Protein AF-A0A931RFQ7-F1 (afdb_monomer)

pLDDT: mean 89.2, std 6.02, range [55.66, 94.81]

Foldseek 3Di:
DPVVVLCVLLVQLQVLLLCCQVVVQVSLVSNVVSLVCVQVVCVVVPDDPLRCVVSSLVSVLSNLVSLLVNLCVDPCNVVSVVLSVLLVVLSVCCVVPVDPVSCVVSPNPSSVVSND

Sequence (116 aa):
MNTILEIIVISLKFLIPPLMLIFPFYSLWGNYFLDVVDGDILLSLGMSAVTYQVIDKFADFISYIFMLILGLRWQIKKIIVILFIYRIIGQVLFFITGNELVFFYFQNFLEPLIFY

Solvent-accessible surface area (backbone atoms only — not comparable to full-atom values): 6410 Å² total; per-residue (Å²): 119,58,65,66,58,51,53,50,56,55,47,46,54,63,57,34,33,68,38,31,76,80,42,43,70,65,21,50,54,50,43,54,53,45,71,69,48,46,60,65,52,42,47,73,46,66,47,50,70,68,59,48,51,55,52,49,55,53,34,51,52,53,36,50,53,39,51,47,63,47,40,59,76,42,95,60,26,68,59,50,52,51,45,49,51,49,32,48,52,25,53,53,51,25,76,76,65,75,43,70,70,43,46,76,79,29,55,76,64,52,62,66,61,70,75,106

Secondary structure (DSSP, 8-state):
--HHHHHHHHHHHHHHHHHTTTSHHHHHHHHHHHHHHHHHHHHHTT--HHHHHHHHHHHHHHHHHHHHHHHTTSTTHHHHHHHHHHHHHHHHHHHHH--TTHHHHS---HHHHH--

Nearest PDB structures (foldseek):
  7rmx-assembly1_A-2  TM=4.599E-01  e=6.095E+00  synthetic construct

Structure (mmCIF, N/CA/C/O backbone):
data_AF-A0A931RFQ7-F1
#
_entry.id   AF-A0A931RFQ7-F1
#
loop_
_atom_site.group_PDB
_atom_site.id
_atom_site.type_symbol
_atom_site.label_atom_id
_atom_site.label_alt_id
_atom_site.label_comp_id
_ato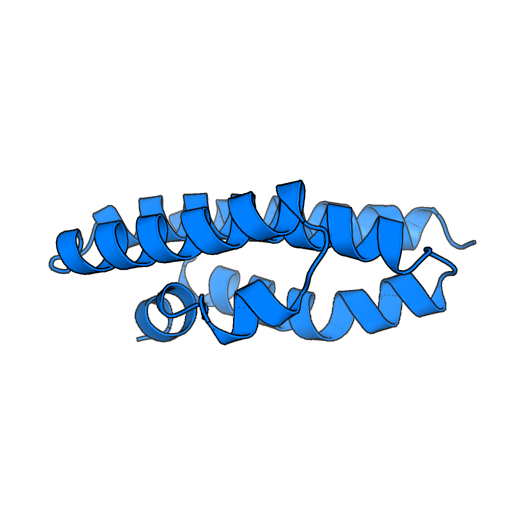m_site.label_asym_id
_atom_site.label_entity_id
_atom_site.label_seq_id
_atom_site.pdbx_PDB_ins_code
_atom_site.Cartn_x
_atom_site.Cartn_y
_atom_site.Cartn_z
_atom_site.occupancy
_atom_site.B_iso_or_equiv
_atom_site.auth_seq_id
_atom_site.auth_comp_id
_atom_site.auth_asym_id
_atom_site.auth_atom_id
_atom_site.pdbx_PDB_model_num
ATOM 1 N N . MET A 1 1 ? 9.061 -1.242 -25.062 1.00 55.66 1 MET A N 1
ATOM 2 C CA . MET A 1 1 ? 8.480 -0.308 -24.078 1.00 55.66 1 MET A CA 1
ATOM 3 C C . MET A 1 1 ? 7.109 0.102 -24.559 1.00 55.66 1 MET A C 1
ATOM 5 O O . MET A 1 1 ? 7.013 0.789 -25.570 1.00 55.66 1 MET A O 1
ATOM 9 N N . ASN A 1 2 ? 6.061 -0.369 -23.890 1.00 74.06 2 ASN A N 1
ATOM 10 C CA . ASN A 1 2 ? 4.697 0.059 -24.182 1.00 74.06 2 ASN A CA 1
ATOM 11 C C . ASN A 1 2 ? 4.285 1.076 -23.112 1.00 74.06 2 ASN A C 1
ATOM 13 O O . ASN A 1 2 ? 3.514 0.775 -22.205 1.00 74.06 2 ASN A O 1
ATOM 17 N N . THR A 1 3 ? 4.867 2.276 -23.202 1.00 84.69 3 THR A N 1
ATOM 18 C CA . THR A 1 3 ? 4.810 3.332 -22.174 1.00 84.69 3 THR A CA 1
ATOM 19 C C . THR A 1 3 ? 3.377 3.706 -21.784 1.00 84.69 3 THR A C 1
ATOM 21 O O . THR A 1 3 ? 3.114 4.075 -20.646 1.00 84.69 3 THR A O 1
ATOM 24 N N . ILE A 1 4 ? 2.425 3.567 -22.710 1.00 89.44 4 ILE A N 1
ATOM 25 C CA . ILE A 1 4 ? 1.006 3.839 -22.456 1.00 89.44 4 ILE A CA 1
ATOM 26 C C . ILE A 1 4 ? 0.432 2.856 -21.428 1.00 89.44 4 ILE A C 1
ATOM 28 O O . ILE A 1 4 ? -0.275 3.274 -20.516 1.00 89.44 4 ILE A O 1
ATOM 32 N N . LEU A 1 5 ? 0.743 1.562 -21.550 1.00 90.25 5 LEU A N 1
ATOM 33 C CA . LEU A 1 5 ? 0.202 0.542 -20.653 1.00 90.25 5 LEU A CA 1
ATOM 34 C C . LEU A 1 5 ? 0.792 0.669 -19.244 1.00 90.25 5 LEU A C 1
ATOM 36 O O . LEU A 1 5 ? 0.050 0.571 -18.272 1.00 90.25 5 LEU A O 1
ATOM 40 N N . GLU A 1 6 ? 2.088 0.972 -19.135 1.00 91.19 6 GLU A N 1
ATOM 41 C CA . GLU A 1 6 ? 2.742 1.258 -17.850 1.00 91.19 6 GLU A CA 1
ATOM 42 C C . GLU A 1 6 ? 2.058 2.426 -17.129 1.00 91.19 6 GLU A C 1
ATOM 44 O O . GLU A 1 6 ? 1.684 2.305 -15.964 1.00 91.19 6 GLU A O 1
ATOM 49 N N . ILE A 1 7 ? 1.821 3.535 -17.841 1.00 92.06 7 ILE A N 1
ATOM 50 C CA . ILE A 1 7 ? 1.136 4.710 -17.286 1.00 92.06 7 ILE A CA 1
ATOM 51 C C . ILE A 1 7 ? -0.278 4.354 -16.826 1.00 92.06 7 ILE A C 1
ATOM 53 O O . ILE A 1 7 ? -0.694 4.808 -15.761 1.00 92.06 7 ILE A O 1
ATOM 57 N N . ILE A 1 8 ? -1.016 3.550 -17.598 1.00 94.19 8 ILE A N 1
ATOM 58 C CA . ILE A 1 8 ? -2.368 3.115 -17.225 1.00 94.19 8 ILE A CA 1
ATOM 59 C C . ILE A 1 8 ? -2.330 2.301 -15.931 1.00 94.19 8 ILE A C 1
ATOM 61 O O . ILE A 1 8 ? -3.057 2.635 -14.998 1.00 94.19 8 ILE A O 1
ATOM 65 N N . VAL A 1 9 ? -1.477 1.277 -15.847 1.00 93.62 9 VAL A N 1
ATOM 66 C CA . VAL A 1 9 ? -1.380 0.407 -14.662 1.00 93.62 9 VAL A CA 1
ATOM 67 C C . VAL A 1 9 ? -0.978 1.213 -13.429 1.00 93.62 9 VAL A C 1
ATOM 69 O O . VAL A 1 9 ? -1.658 1.139 -12.407 1.00 93.62 9 VAL A O 1
ATOM 72 N N . ILE A 1 10 ? 0.047 2.064 -13.544 1.00 93.69 10 ILE A N 1
ATOM 73 C CA . ILE A 1 10 ? 0.471 2.950 -12.452 1.00 93.69 10 ILE A CA 1
ATOM 74 C C . ILE A 1 10 ? -0.677 3.880 -12.044 1.00 93.69 10 ILE A C 1
ATOM 76 O O . ILE A 1 10 ? -0.953 4.034 -10.859 1.00 93.69 10 ILE A O 1
ATOM 80 N N . SER A 1 11 ? -1.383 4.479 -13.006 1.00 94.50 11 SER A N 1
ATOM 81 C CA . SER A 1 11 ? -2.506 5.378 -12.708 1.00 94.50 11 SER A CA 1
ATOM 82 C C . SER A 1 11 ? -3.616 4.654 -11.950 1.00 94.50 11 SER A C 1
ATOM 84 O O . SER A 1 11 ? -4.160 5.205 -10.994 1.00 94.50 11 SER A O 1
ATOM 86 N N . LEU A 1 12 ? -3.928 3.410 -12.323 1.00 94.69 12 LEU A N 1
ATOM 87 C CA . LEU A 1 12 ? -4.917 2.598 -11.617 1.00 94.69 12 LEU A CA 1
ATOM 88 C C . LEU A 1 12 ? -4.525 2.372 -10.151 1.00 94.69 12 LEU A C 1
ATOM 90 O O . LEU A 1 12 ? -5.399 2.489 -9.290 1.00 94.69 12 LEU A O 1
ATOM 94 N N . LYS A 1 13 ? -3.232 2.179 -9.847 1.00 94.44 13 LYS A N 1
ATOM 95 C CA . LYS A 1 13 ? -2.755 2.042 -8.458 1.00 94.44 13 LYS A CA 1
ATOM 96 C C . LYS A 1 13 ? -3.064 3.265 -7.589 1.00 94.44 13 LYS A C 1
ATOM 98 O O . LYS A 1 13 ? -3.263 3.124 -6.391 1.00 94.44 13 LYS A O 1
ATOM 103 N N . PHE A 1 14 ? -3.148 4.463 -8.170 1.00 94.00 14 PHE A N 1
ATOM 104 C CA . PHE A 1 14 ? -3.491 5.688 -7.430 1.00 94.00 14 PHE A CA 1
ATOM 105 C C . PHE A 1 14 ? -4.975 6.051 -7.492 1.00 94.00 14 PHE A C 1
ATOM 107 O O . PHE A 1 14 ? -5.473 6.740 -6.602 1.00 94.00 14 PHE A O 1
ATOM 114 N N . LEU A 1 15 ? -5.688 5.615 -8.532 1.00 94.62 15 LEU A N 1
ATOM 115 C CA . LEU A 1 15 ? -7.101 5.934 -8.733 1.00 94.62 15 LEU A CA 1
ATOM 116 C C . LEU A 1 15 ? -8.038 4.985 -7.990 1.00 94.62 15 LEU A C 1
ATOM 118 O O . LEU A 1 15 ? -9.103 5.420 -7.555 1.00 94.62 15 LEU A O 1
ATOM 122 N N . ILE A 1 16 ? -7.659 3.715 -7.833 1.00 94.25 16 ILE A N 1
ATOM 123 C CA . ILE A 1 16 ? -8.487 2.735 -7.129 1.00 94.25 16 ILE A CA 1
ATOM 124 C C . ILE A 1 16 ? -8.589 3.067 -5.634 1.00 94.25 16 ILE A C 1
ATOM 126 O O . ILE A 1 16 ? -9.714 3.185 -5.161 1.00 94.25 16 ILE A O 1
ATOM 130 N N . PRO A 1 17 ? -7.508 3.307 -4.870 1.00 93.75 17 PRO A N 1
ATOM 131 C CA . PRO A 1 17 ? -7.624 3.460 -3.418 1.00 93.75 17 PRO A CA 1
ATOM 132 C C . PRO A 1 17 ? -8.554 4.578 -2.917 1.00 93.75 17 PRO A C 1
ATOM 134 O O . PRO A 1 17 ? -9.304 4.342 -1.968 1.00 93.75 17 PRO A O 1
ATOM 137 N N . PRO A 1 18 ? -8.616 5.768 -3.544 1.00 94.81 18 PRO A N 1
ATOM 138 C CA . PRO A 1 18 ? -9.607 6.783 -3.190 1.00 94.81 18 PRO A CA 1
ATOM 139 C C . PRO A 1 18 ? -11.062 6.299 -3.279 1.00 94.81 18 PRO A C 1
ATOM 141 O O . PRO A 1 18 ? -11.911 6.741 -2.496 1.00 94.81 18 PRO A O 1
ATOM 144 N N . LEU A 1 19 ? -11.366 5.370 -4.195 1.00 94.25 19 LEU A N 1
ATOM 145 C CA . LEU A 1 19 ? -12.709 4.812 -4.360 1.00 94.25 19 LEU A CA 1
ATOM 146 C C . LEU A 1 19 ? -13.140 3.962 -3.159 1.00 94.25 19 LEU A C 1
ATOM 148 O O . LEU A 1 19 ? -14.344 3.782 -2.972 1.00 94.25 19 LEU A O 1
ATOM 152 N N . MET A 1 20 ? -12.218 3.533 -2.286 1.00 93.00 20 MET A N 1
ATOM 153 C CA . MET A 1 20 ? -12.534 2.793 -1.054 1.00 93.00 20 MET A CA 1
ATOM 154 C C . MET A 1 20 ? -13.476 3.575 -0.133 1.00 93.00 20 MET A C 1
ATOM 156 O O . MET A 1 20 ? -14.251 2.985 0.615 1.00 93.00 20 MET A O 1
ATOM 160 N N . LEU A 1 21 ? -13.459 4.910 -0.195 1.00 92.31 21 LEU A N 1
ATOM 161 C CA . LEU A 1 21 ? -14.315 5.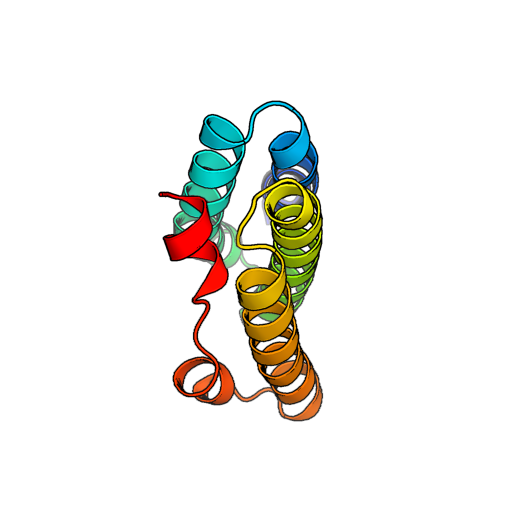753 0.644 1.00 92.31 21 LEU A CA 1
ATOM 162 C C . LEU A 1 21 ? -15.781 5.797 0.192 1.00 92.31 21 LEU A C 1
ATOM 164 O O . LEU A 1 21 ? -16.638 6.178 1.000 1.00 92.31 21 LEU A O 1
ATOM 168 N N . ILE A 1 22 ? -16.043 5.441 -1.072 1.00 92.88 22 ILE A N 1
ATOM 169 C CA . ILE A 1 22 ? -17.364 5.469 -1.720 1.00 92.88 22 ILE A CA 1
ATOM 170 C C . ILE A 1 22 ? -17.876 4.039 -1.937 1.00 92.88 22 ILE A C 1
ATOM 172 O O . ILE A 1 22 ? -19.000 3.717 -1.562 1.00 92.88 22 ILE A O 1
ATOM 176 N N . PHE A 1 23 ? -17.033 3.173 -2.502 1.00 92.38 23 PHE A N 1
ATOM 177 C CA . PHE A 1 23 ? -17.329 1.784 -2.848 1.00 92.38 23 PHE A CA 1
ATOM 178 C C . PHE A 1 23 ? -16.302 0.846 -2.192 1.00 92.38 23 PHE A C 1
ATOM 180 O O . PHE A 1 23 ? -15.485 0.250 -2.898 1.00 92.38 23 PHE A O 1
ATOM 187 N N . PRO A 1 24 ? -16.319 0.702 -0.852 1.00 87.88 24 PRO A N 1
ATOM 188 C CA . PRO A 1 24 ? -15.272 0.005 -0.103 1.00 87.88 24 PRO A CA 1
ATOM 189 C C . PRO A 1 24 ? -15.022 -1.407 -0.627 1.00 87.88 24 PRO A C 1
ATOM 191 O O . PRO A 1 24 ? -13.900 -1.720 -1.005 1.00 87.88 24 PRO A O 1
ATOM 194 N N . PHE A 1 25 ? -16.073 -2.220 -0.758 1.00 88.25 25 PHE A N 1
ATOM 195 C CA . PHE A 1 25 ? -15.952 -3.608 -1.201 1.00 88.25 25 PHE A CA 1
ATOM 196 C C . PHE A 1 25 ? -15.276 -3.742 -2.577 1.00 88.25 25 PHE A C 1
ATOM 198 O O . PHE A 1 25 ? -14.252 -4.409 -2.700 1.00 88.25 25 PHE A O 1
ATOM 205 N N . TYR A 1 26 ? -15.811 -3.078 -3.608 1.00 91.31 26 TYR A N 1
ATOM 206 C CA . TYR A 1 26 ? -15.275 -3.173 -4.972 1.00 91.31 26 TYR A CA 1
ATOM 207 C C . TYR A 1 26 ? -13.870 -2.595 -5.085 1.00 91.31 26 TYR A C 1
ATOM 209 O O . TYR A 1 26 ? -13.034 -3.130 -5.806 1.00 91.31 26 TYR A O 1
ATOM 217 N N . SER A 1 27 ? -13.605 -1.507 -4.369 1.00 92.38 27 SER A N 1
ATOM 218 C CA . SER A 1 27 ? -12.314 -0.843 -4.417 1.00 92.38 27 SER A CA 1
ATOM 219 C C . SER A 1 27 ? -11.219 -1.625 -3.695 1.00 92.38 27 SER A C 1
ATOM 221 O O . SER A 1 27 ? -10.086 -1.613 -4.162 1.00 92.38 27 SER A O 1
ATOM 223 N N . LEU A 1 28 ? -11.532 -2.299 -2.585 1.00 90.62 28 LEU A N 1
ATOM 224 C CA . LEU A 1 28 ? -10.585 -3.167 -1.878 1.00 90.62 28 LEU A CA 1
ATOM 225 C C . LEU A 1 28 ? -10.213 -4.374 -2.729 1.00 90.62 28 LEU A C 1
ATOM 227 O O . LEU A 1 28 ? -9.033 -4.633 -2.939 1.00 90.62 28 LEU A O 1
ATOM 231 N N . TRP A 1 29 ? -11.216 -5.055 -3.290 1.00 92.12 29 TRP A N 1
ATOM 232 C CA . TRP A 1 29 ? -10.989 -6.163 -4.215 1.00 92.12 29 TRP A CA 1
ATOM 233 C C . TRP A 1 29 ? -10.241 -5.726 -5.474 1.00 92.12 29 TRP A C 1
ATOM 235 O O . TRP A 1 29 ? -9.340 -6.429 -5.920 1.00 92.12 29 TRP A O 1
ATOM 245 N N . GLY A 1 30 ? -10.585 -4.563 -6.028 1.00 92.94 30 GLY A N 1
ATOM 246 C CA . GLY A 1 30 ? -9.896 -3.996 -7.183 1.00 92.94 30 GLY A CA 1
ATOM 247 C C . GLY A 1 30 ? -8.433 -3.668 -6.891 1.00 92.94 30 GLY A C 1
ATOM 248 O O . GLY A 1 30 ? -7.580 -3.972 -7.717 1.00 92.94 30 GLY A O 1
ATOM 249 N N . ASN A 1 31 ? -8.140 -3.098 -5.716 1.00 92.88 31 ASN A N 1
ATOM 250 C CA . ASN A 1 31 ? -6.769 -2.810 -5.295 1.00 92.88 31 ASN A CA 1
ATOM 251 C C . ASN A 1 31 ? -5.971 -4.106 -5.134 1.00 92.88 31 ASN A C 1
ATOM 253 O O . ASN A 1 31 ? -4.931 -4.254 -5.758 1.00 92.88 31 ASN A O 1
ATOM 257 N N . TYR A 1 32 ? -6.515 -5.070 -4.385 1.00 91.38 32 TYR A N 1
ATOM 258 C CA . TYR A 1 32 ? -5.882 -6.371 -4.175 1.00 91.38 32 TYR A CA 1
ATOM 259 C C . TYR A 1 32 ? -5.602 -7.101 -5.493 1.00 91.38 32 TYR A C 1
ATOM 261 O O . TYR A 1 32 ? -4.507 -7.607 -5.708 1.00 91.38 32 TYR A O 1
ATOM 269 N N . PHE A 1 33 ? -6.579 -7.143 -6.405 1.00 93.00 33 PHE A N 1
ATOM 270 C CA . PHE A 1 33 ? -6.389 -7.789 -7.701 1.00 93.00 33 PHE A CA 1
ATOM 271 C C . PHE A 1 33 ? -5.305 -7.094 -8.524 1.00 93.00 33 PHE A C 1
ATOM 273 O O . PHE A 1 33 ? -4.490 -7.775 -9.141 1.00 93.00 33 PHE A O 1
ATOM 280 N N . LEU A 1 34 ? -5.287 -5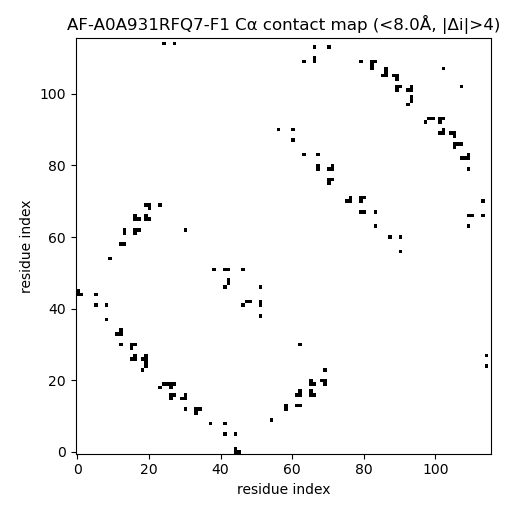.757 -8.524 1.00 93.75 34 LEU A N 1
ATOM 281 C CA . LEU A 1 34 ? -4.267 -4.994 -9.230 1.00 93.75 34 LEU A CA 1
ATOM 282 C C . LEU A 1 34 ? -2.870 -5.272 -8.662 1.00 93.75 34 LEU A C 1
ATOM 284 O O . LEU A 1 34 ? -1.977 -5.536 -9.454 1.00 93.75 34 LEU A O 1
ATOM 288 N N . ASP A 1 35 ? -2.710 -5.304 -7.338 1.00 91.06 35 ASP A N 1
ATOM 289 C CA . ASP A 1 35 ? -1.431 -5.578 -6.660 1.00 91.06 35 ASP A CA 1
ATOM 290 C C . ASP A 1 35 ? -0.912 -7.015 -6.872 1.00 91.06 35 ASP A C 1
ATOM 292 O O . ASP A 1 35 ? 0.263 -7.304 -6.655 1.00 91.06 35 ASP A O 1
ATOM 296 N N . VAL A 1 36 ? -1.776 -7.950 -7.282 1.00 91.38 36 VAL A N 1
ATOM 297 C CA . VAL A 1 36 ? -1.360 -9.317 -7.637 1.00 91.38 36 VAL A CA 1
ATOM 298 C C . VAL A 1 36 ? -0.791 -9.383 -9.055 1.00 91.38 36 VAL A C 1
ATOM 300 O O . VAL A 1 36 ? 0.093 -10.195 -9.316 1.00 91.38 36 VAL A O 1
ATOM 303 N N . VAL A 1 37 ? -1.310 -8.576 -9.985 1.00 93.12 37 VAL A N 1
ATOM 304 C CA . VAL A 1 37 ? -0.996 -8.701 -11.422 1.00 93.12 37 VAL A CA 1
ATOM 305 C C . VAL A 1 37 ? -0.059 -7.618 -11.945 1.00 93.12 37 VAL A C 1
ATOM 307 O O . VAL A 1 37 ? 0.562 -7.793 -12.993 1.00 93.12 37 VAL A O 1
ATOM 310 N N . ASP A 1 38 ? 0.033 -6.480 -11.269 1.00 91.62 38 ASP A N 1
ATOM 311 C CA . ASP A 1 38 ? 0.784 -5.320 -11.737 1.00 91.62 38 ASP A CA 1
ATOM 312 C C . ASP A 1 38 ? 2.292 -5.570 -11.813 1.00 91.62 38 ASP A C 1
ATOM 314 O O . ASP A 1 38 ? 2.918 -5.105 -12.764 1.00 91.62 38 ASP A O 1
ATOM 318 N N . GLY A 1 39 ? 2.863 -6.342 -10.887 1.00 90.38 39 GLY A N 1
ATOM 319 C CA . GLY A 1 39 ? 4.266 -6.744 -10.924 1.00 90.38 39 GLY A CA 1
ATOM 320 C C . GLY A 1 39 ? 4.604 -7.514 -12.193 1.00 90.38 39 GLY A C 1
ATOM 321 O O . GLY A 1 39 ? 5.507 -7.120 -12.931 1.00 90.38 39 GLY A O 1
ATOM 322 N N . ASP A 1 40 ? 3.830 -8.552 -12.508 1.00 92.25 40 ASP A N 1
ATOM 323 C CA . ASP A 1 40 ? 4.028 -9.345 -13.726 1.00 92.25 40 ASP A CA 1
ATOM 324 C C . ASP A 1 40 ? 3.868 -8.486 -14.990 1.00 92.25 40 ASP A C 1
ATOM 326 O O . ASP A 1 40 ? 4.659 -8.584 -15.936 1.00 92.25 40 ASP A O 1
ATOM 330 N N . ILE A 1 41 ? 2.875 -7.591 -15.006 1.00 92.69 41 ILE A N 1
ATOM 331 C CA . ILE A 1 41 ? 2.632 -6.692 -16.138 1.00 92.69 41 ILE A CA 1
ATOM 332 C C . ILE A 1 41 ? 3.784 -5.689 -16.295 1.00 92.69 41 ILE A C 1
ATOM 334 O O . ILE A 1 41 ? 4.363 -5.584 -17.372 1.00 92.69 41 ILE A O 1
ATOM 338 N N . LEU A 1 42 ? 4.154 -4.953 -15.249 1.00 92.44 42 LEU A N 1
ATOM 339 C CA . LEU A 1 42 ? 5.144 -3.877 -15.338 1.00 92.44 42 LEU A CA 1
ATOM 340 C C . LEU A 1 42 ? 6.557 -4.417 -15.590 1.00 92.44 42 LEU A C 1
ATOM 342 O O . LEU A 1 42 ? 7.285 -3.856 -16.415 1.00 92.44 42 LEU A O 1
ATOM 346 N N . LEU A 1 43 ? 6.929 -5.537 -14.964 1.00 92.50 43 LEU A N 1
ATOM 347 C CA . LEU A 1 43 ? 8.216 -6.191 -15.215 1.00 92.50 43 LEU A CA 1
ATOM 348 C C . LEU A 1 43 ? 8.298 -6.741 -16.647 1.00 92.50 43 LEU A C 1
ATOM 350 O O . LEU A 1 43 ? 9.312 -6.544 -17.319 1.00 92.50 43 LEU A O 1
ATOM 354 N N . SER A 1 44 ? 7.228 -7.364 -17.160 1.00 91.88 44 SER A N 1
ATOM 355 C CA . SER A 1 44 ? 7.205 -7.873 -18.543 1.00 91.88 44 SER A CA 1
ATOM 356 C C . SER A 1 44 ? 7.234 -6.764 -19.604 1.00 91.88 44 SER A C 1
ATOM 358 O O . SER A 1 44 ? 7.715 -6.987 -20.718 1.00 91.88 44 SER A O 1
ATOM 36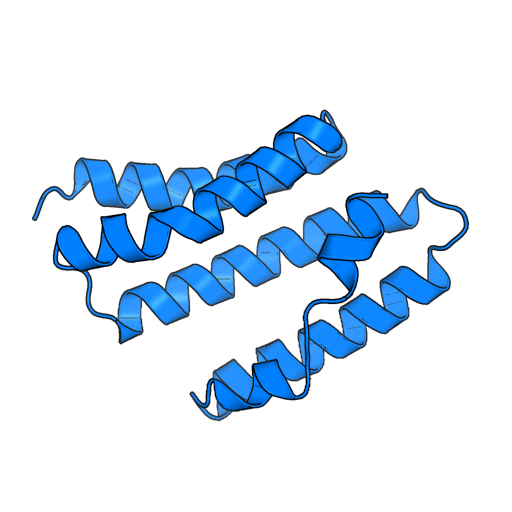0 N N . LEU A 1 45 ? 6.793 -5.548 -19.262 1.00 91.38 45 LEU A N 1
ATOM 361 C CA . LEU A 1 45 ? 6.874 -4.369 -20.134 1.00 91.38 45 LEU A CA 1
ATOM 362 C C . LEU A 1 45 ? 8.273 -3.735 -20.199 1.00 91.38 45 LEU A C 1
ATOM 364 O O . LEU A 1 45 ? 8.532 -2.910 -21.087 1.00 91.38 45 LEU A O 1
ATOM 368 N N . GLY A 1 46 ? 9.191 -4.186 -19.340 1.00 89.56 46 GLY A N 1
ATOM 369 C CA . GLY A 1 46 ? 10.587 -3.755 -19.299 1.00 89.56 46 GLY A CA 1
ATOM 370 C C . GLY A 1 46 ? 10.912 -2.782 -18.165 1.00 89.56 46 GLY A C 1
ATOM 371 O O . GLY A 1 46 ? 11.997 -2.198 -18.175 1.00 89.56 46 GLY A O 1
ATOM 372 N N . MET A 1 47 ? 10.012 -2.595 -17.192 1.00 92.31 47 MET A N 1
ATOM 373 C CA . MET A 1 47 ? 10.308 -1.812 -15.994 1.00 92.31 47 MET A CA 1
ATOM 374 C C . MET A 1 47 ? 11.349 -2.529 -15.133 1.00 92.31 47 MET A C 1
ATOM 376 O O . MET A 1 47 ? 11.277 -3.738 -14.918 1.00 92.31 47 MET A O 1
ATOM 380 N N . SER A 1 48 ? 12.325 -1.783 -14.608 1.00 92.38 48 SER A N 1
ATOM 381 C CA . SER A 1 48 ? 13.295 -2.367 -13.681 1.00 92.38 48 SER A CA 1
ATOM 382 C C . SER A 1 48 ? 12.613 -2.757 -12.367 1.00 92.38 48 SER A C 1
ATOM 384 O O . SER A 1 48 ? 11.756 -2.019 -11.876 1.00 92.38 48 SER A O 1
ATOM 386 N N . ALA A 1 49 ? 13.029 -3.876 -11.766 1.00 89.44 49 ALA A N 1
ATOM 387 C CA . ALA A 1 49 ? 12.475 -4.343 -10.494 1.00 89.44 49 ALA A CA 1
ATOM 388 C C . ALA A 1 49 ? 12.587 -3.288 -9.386 1.00 89.44 49 ALA A C 1
ATOM 390 O O . ALA A 1 49 ? 11.634 -3.070 -8.648 1.00 89.44 49 ALA A O 1
ATOM 391 N N . VAL A 1 50 ? 13.708 -2.563 -9.337 1.00 89.00 50 VAL A N 1
ATOM 392 C CA . VAL A 1 50 ? 13.927 -1.480 -8.369 1.00 89.00 50 VAL A CA 1
ATOM 393 C C . VAL A 1 50 ? 12.920 -0.345 -8.573 1.00 89.00 50 VAL A C 1
ATOM 395 O O . VAL A 1 50 ? 12.320 0.134 -7.615 1.00 89.00 50 VAL A O 1
ATOM 398 N N . THR A 1 51 ? 12.705 0.087 -9.821 1.00 90.38 51 THR A N 1
ATOM 399 C CA . THR A 1 51 ? 11.742 1.154 -10.134 1.00 90.38 51 THR A CA 1
ATOM 400 C C . THR A 1 51 ? 10.317 0.727 -9.807 1.00 90.38 51 THR A C 1
ATOM 402 O O . THR A 1 51 ? 9.603 1.477 -9.144 1.00 90.38 51 THR A O 1
ATOM 405 N N . TYR A 1 52 ? 9.928 -0.476 -10.237 1.00 91.75 52 TYR A N 1
ATOM 406 C CA . TYR A 1 52 ? 8.625 -1.058 -9.932 1.00 91.75 52 TYR A CA 1
ATOM 407 C C . TYR A 1 52 ? 8.387 -1.073 -8.425 1.00 91.75 52 TYR A C 1
ATOM 409 O O . TYR A 1 52 ? 7.397 -0.529 -7.955 1.00 91.75 52 TYR A O 1
ATOM 417 N N . GLN A 1 53 ? 9.339 -1.603 -7.665 1.00 89.69 53 GLN A N 1
ATOM 418 C CA . GLN A 1 53 ? 9.205 -1.772 -6.230 1.00 89.69 53 GLN A CA 1
ATOM 419 C C . GLN A 1 53 ? 9.052 -0.446 -5.478 1.00 89.69 53 GLN A C 1
ATOM 421 O O . GLN A 1 53 ? 8.273 -0.359 -4.531 1.00 89.69 53 GLN A O 1
ATOM 426 N N . VAL A 1 54 ? 9.760 0.606 -5.894 1.00 89.75 54 VAL A N 1
ATOM 427 C CA . VAL A 1 54 ? 9.589 1.943 -5.305 1.00 89.75 54 VAL A CA 1
ATOM 428 C C . VAL A 1 54 ? 8.192 2.497 -5.602 1.00 89.75 54 VAL A C 1
ATOM 430 O O . VAL A 1 54 ? 7.551 3.035 -4.699 1.00 89.75 54 VAL A O 1
ATOM 433 N N . ILE A 1 55 ? 7.714 2.358 -6.844 1.00 91.44 55 ILE A N 1
ATOM 434 C CA . ILE A 1 55 ? 6.379 2.822 -7.254 1.00 91.44 55 ILE A CA 1
ATOM 435 C C . ILE A 1 55 ? 5.291 2.047 -6.511 1.00 91.44 55 ILE A C 1
ATOM 437 O O . ILE A 1 55 ? 4.393 2.657 -5.935 1.00 91.44 55 ILE A O 1
ATOM 441 N N . ASP A 1 56 ? 5.405 0.724 -6.495 1.00 91.75 56 ASP A N 1
ATOM 442 C CA . ASP A 1 56 ? 4.516 -0.206 -5.810 1.00 91.75 56 ASP A CA 1
ATOM 443 C C . ASP A 1 56 ? 4.384 0.156 -4.329 1.00 91.75 56 ASP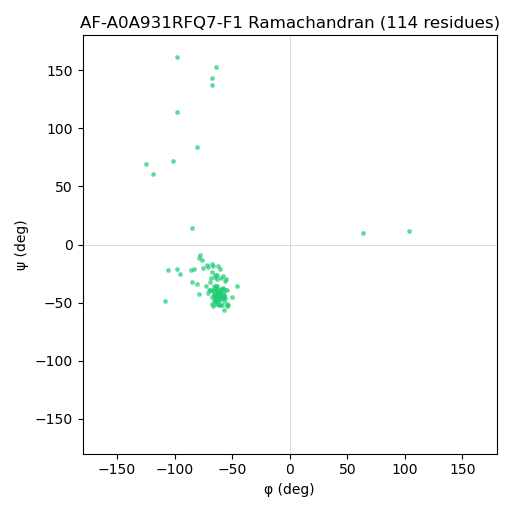 A C 1
ATOM 445 O O . ASP A 1 56 ? 3.297 0.437 -3.837 1.00 91.75 56 ASP A O 1
ATOM 449 N N . LYS A 1 57 ? 5.512 0.302 -3.632 1.00 90.62 57 LYS A N 1
ATOM 450 C CA . LYS A 1 57 ? 5.524 0.620 -2.200 1.00 90.62 57 LYS A CA 1
ATOM 451 C C . LYS A 1 57 ? 5.024 2.031 -1.905 1.00 90.62 57 LYS A C 1
ATOM 453 O O . LYS A 1 57 ? 4.470 2.289 -0.834 1.00 90.62 57 LYS A O 1
ATOM 458 N N . PHE A 1 58 ? 5.199 2.966 -2.828 1.00 91.38 58 PHE A N 1
ATOM 459 C CA . PHE A 1 58 ? 4.586 4.278 -2.690 1.00 91.38 58 PHE A CA 1
ATOM 460 C C . PHE A 1 58 ? 3.063 4.216 -2.885 1.00 91.38 58 PHE A C 1
ATOM 462 O O . PHE A 1 58 ? 2.328 4.816 -2.102 1.00 91.38 58 PHE A O 1
ATOM 469 N N . ALA A 1 59 ? 2.581 3.454 -3.867 1.00 93.12 59 ALA A N 1
ATOM 470 C CA . ALA A 1 59 ? 1.154 3.240 -4.085 1.00 93.12 59 ALA A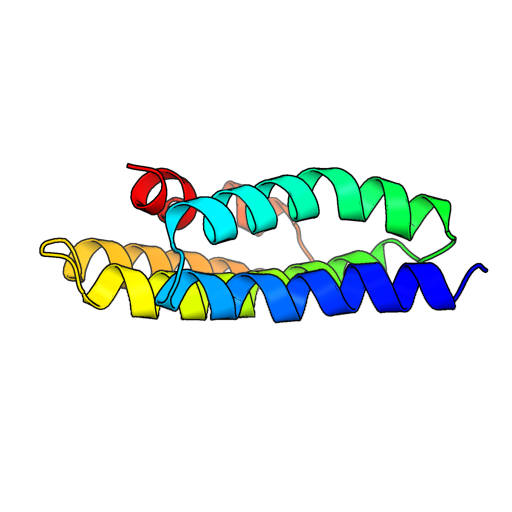 CA 1
ATOM 471 C C . ALA A 1 59 ? 0.489 2.500 -2.909 1.00 93.12 59 ALA A C 1
ATOM 473 O O . ALA A 1 59 ? -0.526 2.976 -2.402 1.00 93.12 59 ALA A O 1
ATOM 474 N N . ASP A 1 60 ? 1.116 1.440 -2.390 1.00 90.81 60 ASP A N 1
ATOM 475 C CA . ASP A 1 60 ? 0.697 0.721 -1.178 1.00 90.81 60 ASP A CA 1
ATOM 476 C C . ASP A 1 60 ? 0.456 1.676 -0.005 1.00 90.81 60 ASP A C 1
ATOM 478 O O . ASP A 1 60 ? -0.541 1.586 0.712 1.00 90.81 60 ASP A O 1
ATOM 482 N N . PHE A 1 61 ? 1.373 2.627 0.195 1.00 91.12 61 PHE A N 1
ATOM 483 C CA . PHE A 1 61 ? 1.260 3.605 1.270 1.00 91.12 61 PHE A CA 1
ATOM 484 C C . PHE A 1 61 ? 0.016 4.489 1.115 1.00 91.12 61 PHE A C 1
ATOM 486 O O . PHE A 1 61 ? -0.685 4.744 2.098 1.00 91.12 61 PHE A O 1
ATOM 493 N N . ILE A 1 62 ? -0.294 4.915 -0.113 1.00 92.44 62 ILE A N 1
ATOM 494 C CA . ILE A 1 62 ? -1.531 5.645 -0.407 1.00 92.44 62 ILE A CA 1
ATOM 495 C C . ILE A 1 62 ? -2.749 4.768 -0.099 1.00 92.44 62 ILE A C 1
ATOM 497 O O . ILE A 1 62 ? -3.676 5.233 0.573 1.00 92.44 62 ILE A O 1
ATOM 501 N N . SER A 1 63 ? -2.726 3.493 -0.491 1.00 92.38 63 SER A N 1
ATOM 502 C CA . SER A 1 63 ? -3.782 2.533 -0.157 1.00 92.38 63 SER A CA 1
ATOM 503 C C . SER A 1 63 ? -3.994 2.404 1.347 1.00 92.38 63 SER A C 1
ATOM 505 O O . SER A 1 63 ? -5.132 2.485 1.814 1.00 92.38 63 SER A O 1
ATOM 507 N N . TYR A 1 64 ? -2.919 2.330 2.134 1.00 91.06 64 TYR A N 1
ATOM 508 C CA . TYR A 1 64 ? -3.011 2.269 3.595 1.00 91.06 64 TYR A CA 1
ATOM 509 C C . TYR A 1 64 ? -3.633 3.524 4.207 1.00 91.06 64 TYR A C 1
ATOM 511 O O . TYR A 1 64 ? -4.378 3.415 5.183 1.00 91.06 64 TYR A O 1
ATOM 519 N N . ILE A 1 65 ? -3.377 4.712 3.649 1.00 93.06 65 ILE A N 1
ATOM 520 C CA . ILE A 1 65 ? -4.020 5.951 4.110 1.00 93.06 65 ILE A CA 1
ATOM 521 C C . ILE A 1 65 ? -5.536 5.873 3.896 1.00 93.06 65 ILE A C 1
ATOM 523 O O . ILE A 1 65 ? -6.302 6.176 4.813 1.00 93.06 65 ILE A O 1
ATOM 527 N N . PHE A 1 66 ? -5.991 5.445 2.717 1.00 93.81 66 PHE A N 1
ATOM 528 C CA . PHE A 1 66 ? -7.427 5.332 2.440 1.00 93.81 66 PHE A CA 1
ATOM 529 C C . PHE A 1 66 ? -8.097 4.232 3.264 1.00 93.81 66 PHE A C 1
ATOM 531 O O . PHE A 1 66 ? -9.185 4.453 3.803 1.00 93.81 66 PHE A O 1
ATOM 538 N N . MET A 1 67 ? -7.416 3.102 3.453 1.00 90.69 67 MET A N 1
ATOM 539 C CA . MET A 1 67 ? -7.816 2.039 4.376 1.00 90.69 67 MET A CA 1
ATOM 540 C C . MET A 1 67 ? -7.972 2.552 5.814 1.00 90.69 67 MET A C 1
ATOM 542 O O . MET A 1 67 ? -8.975 2.256 6.465 1.00 90.69 67 MET A O 1
ATOM 546 N N . LEU A 1 68 ? -7.037 3.376 6.304 1.00 92.88 68 LEU A N 1
ATOM 547 C CA . LEU A 1 68 ? -7.157 4.022 7.611 1.00 92.88 68 LEU A CA 1
ATOM 548 C C . LEU A 1 68 ? -8.393 4.926 7.662 1.00 92.88 68 LEU A C 1
ATOM 550 O O . LEU A 1 68 ? -9.200 4.795 8.579 1.00 92.88 68 LEU A O 1
ATOM 554 N N . ILE A 1 69 ? -8.559 5.832 6.693 1.00 92.88 69 ILE A N 1
ATOM 555 C CA . ILE A 1 69 ? -9.690 6.777 6.664 1.00 92.88 69 ILE A CA 1
ATOM 556 C C . ILE A 1 69 ? -11.028 6.025 6.657 1.00 92.88 69 ILE A C 1
ATOM 558 O O . ILE A 1 69 ? -11.954 6.413 7.375 1.00 92.88 69 ILE A O 1
ATOM 562 N N . LEU A 1 70 ? -11.128 4.944 5.879 1.00 90.69 70 LEU A N 1
ATOM 563 C CA . LEU A 1 70 ? -12.292 4.062 5.869 1.00 90.69 70 LEU A CA 1
ATOM 564 C C . LEU A 1 70 ? -12.499 3.415 7.245 1.00 90.69 70 LEU A C 1
ATOM 566 O O . LEU A 1 70 ? -13.577 3.529 7.828 1.00 90.69 70 LEU A O 1
ATOM 570 N N . GLY A 1 71 ? -11.452 2.801 7.794 1.00 87.75 71 GLY A N 1
ATOM 571 C CA . GLY A 1 71 ? -11.491 2.080 9.061 1.00 87.75 71 GLY A CA 1
ATOM 572 C C . GLY A 1 71 ? -11.789 2.950 10.287 1.00 87.75 71 GLY A C 1
ATOM 573 O O . GLY A 1 71 ? -12.405 2.490 11.250 1.00 87.75 71 GLY A O 1
ATOM 574 N N . LEU A 1 72 ? -11.443 4.240 10.253 1.00 90.06 72 LEU A N 1
ATOM 575 C CA . LEU A 1 72 ? -11.800 5.199 11.306 1.00 90.06 72 LEU A CA 1
ATOM 576 C C . LEU A 1 72 ? -13.320 5.383 11.466 1.00 90.06 72 LEU A C 1
ATOM 578 O O . LEU A 1 72 ? -13.764 5.841 12.523 1.00 90.06 72 LEU A O 1
ATOM 582 N N . ARG A 1 73 ? -14.119 5.004 10.457 1.00 88.25 73 ARG A N 1
ATOM 583 C CA . ARG A 1 73 ? -15.592 5.013 10.515 1.00 88.25 73 ARG A CA 1
ATOM 584 C C . ARG A 1 73 ? -16.162 3.846 11.328 1.00 88.25 73 ARG A C 1
ATOM 586 O O . ARG A 1 73 ? -17.342 3.871 11.670 1.00 88.25 73 ARG A O 1
ATOM 593 N N . TRP A 1 74 ? -15.355 2.835 11.650 1.00 87.44 74 TRP A N 1
ATOM 594 C CA . TRP A 1 74 ? -15.799 1.627 12.344 1.00 87.44 74 TRP A CA 1
ATOM 595 C C . TRP A 1 74 ? -15.522 1.665 13.851 1.00 87.44 74 TRP A C 1
ATOM 597 O O . TRP A 1 74 ? -14.685 2.419 14.353 1.00 87.44 74 TRP A O 1
ATOM 607 N N . GLN A 1 75 ? -16.218 0.808 14.606 1.00 88.00 75 GLN A N 1
ATOM 608 C CA . GLN A 1 75 ? -16.075 0.743 16.068 1.00 88.00 75 GLN A CA 1
ATOM 609 C C . GLN A 1 75 ? -14.672 0.289 16.510 1.00 88.00 75 GLN A C 1
ATOM 611 O O . GLN A 1 75 ? -14.189 0.688 17.570 1.00 88.00 75 GLN A O 1
ATOM 616 N N . ILE A 1 76 ? -13.979 -0.473 15.660 1.00 88.75 76 ILE A N 1
ATOM 617 C CA . ILE A 1 76 ? -12.631 -1.013 15.890 1.00 88.75 76 ILE A CA 1
ATOM 618 C C . ILE A 1 76 ? -11.493 -0.039 15.533 1.00 88.75 76 ILE A C 1
ATOM 620 O O . ILE A 1 76 ? -10.331 -0.438 15.476 1.00 88.75 76 ILE A O 1
ATOM 624 N N . LYS A 1 77 ? -11.786 1.255 15.347 1.00 89.19 77 LYS A N 1
ATOM 625 C CA . LYS A 1 77 ? -10.822 2.297 14.940 1.00 89.19 77 LYS A CA 1
ATOM 626 C C . LYS A 1 77 ? -9.481 2.291 15.685 1.00 89.19 77 LYS A C 1
ATOM 628 O O . LYS A 1 77 ? -8.452 2.567 15.083 1.00 89.19 77 LYS A O 1
ATOM 633 N N . LYS A 1 78 ? -9.462 1.959 16.983 1.00 89.00 78 LYS A N 1
ATOM 634 C CA . LYS A 1 78 ? -8.216 1.889 17.771 1.00 89.00 78 LYS A CA 1
ATOM 635 C C . LYS A 1 78 ? -7.275 0.798 17.257 1.00 89.00 78 LYS A C 1
ATOM 637 O O . LYS A 1 78 ? -6.081 1.043 17.136 1.00 89.00 78 LYS A O 1
ATOM 642 N N . ILE A 1 79 ? -7.820 -0.377 16.939 1.00 89.75 79 ILE A N 1
ATOM 643 C CA . ILE A 1 79 ? -7.054 -1.508 16.401 1.00 89.75 79 ILE A CA 1
ATOM 644 C C . ILE A 1 79 ? -6.499 -1.126 15.029 1.00 89.75 79 ILE A C 1
ATOM 646 O O . ILE A 1 79 ? -5.312 -1.296 14.784 1.00 89.75 79 ILE A O 1
ATOM 650 N N . ILE A 1 80 ? -7.326 -0.513 14.181 1.00 90.31 80 ILE A N 1
ATOM 651 C CA . ILE A 1 80 ? -6.929 -0.065 12.840 1.00 90.31 80 ILE A CA 1
ATOM 652 C C . ILE A 1 80 ? -5.786 0.949 12.911 1.00 90.31 80 ILE A C 1
ATOM 654 O O . ILE A 1 80 ? -4.795 0.798 12.208 1.00 90.31 80 ILE A O 1
ATOM 658 N N . VAL A 1 81 ? -5.863 1.940 13.803 1.00 91.75 81 VAL A N 1
ATOM 659 C CA . VAL A 1 81 ? -4.770 2.908 13.993 1.00 91.75 81 VAL A CA 1
ATOM 660 C C . VAL A 1 81 ? -3.477 2.213 14.432 1.00 91.75 81 VAL A C 1
ATOM 662 O O . VAL A 1 81 ? -2.414 2.529 13.904 1.00 91.75 81 VAL A O 1
ATOM 665 N N . ILE A 1 82 ? -3.548 1.250 15.356 1.00 92.50 82 ILE A N 1
ATOM 666 C CA . ILE A 1 82 ? -2.365 0.499 15.811 1.00 92.50 82 ILE A CA 1
ATOM 667 C C . ILE A 1 82 ? -1.751 -0.302 14.657 1.00 92.50 82 ILE A C 1
ATOM 669 O O . ILE A 1 82 ? -0.542 -0.228 14.443 1.00 92.50 82 ILE A O 1
ATOM 673 N N . LEU A 1 83 ? -2.571 -1.026 13.891 1.00 91.56 83 LEU A N 1
ATOM 674 C CA . LEU A 1 83 ? -2.111 -1.808 12.740 1.00 91.56 83 LEU A CA 1
ATOM 675 C C . LEU A 1 83 ? -1.534 -0.918 11.633 1.00 91.56 83 LEU A C 1
ATOM 677 O O . LEU A 1 83 ? -0.538 -1.279 11.011 1.00 91.56 83 LEU A O 1
ATOM 681 N N . PHE A 1 84 ? -2.104 0.270 11.430 1.00 92.56 84 PHE A N 1
ATOM 682 C CA . PHE A 1 84 ? -1.580 1.268 10.502 1.00 92.56 84 PHE A CA 1
ATOM 683 C C . PHE A 1 84 ? -0.216 1.802 10.930 1.00 92.56 84 PHE A C 1
ATOM 685 O O . PHE A 1 84 ? 0.704 1.832 10.118 1.00 92.56 84 PHE A O 1
ATOM 692 N N . ILE A 1 85 ? -0.051 2.168 12.204 1.00 92.88 85 ILE A N 1
ATOM 693 C CA . ILE A 1 85 ? 1.245 2.609 12.736 1.00 92.88 85 ILE A CA 1
ATOM 694 C C . ILE A 1 85 ? 2.284 1.496 12.580 1.00 92.88 85 ILE A C 1
ATOM 696 O O . ILE A 1 85 ? 3.386 1.746 12.096 1.00 92.88 85 ILE A O 1
ATOM 700 N N . TYR A 1 86 ? 1.919 0.262 12.933 1.00 92.50 86 TYR A N 1
ATOM 701 C CA . TYR A 1 86 ? 2.774 -0.906 12.747 1.00 92.50 86 TYR A CA 1
ATOM 702 C C . TYR A 1 86 ? 3.198 -1.073 11.279 1.00 92.50 86 TYR A C 1
ATOM 704 O O . TYR A 1 86 ? 4.387 -1.227 10.999 1.00 92.50 86 TYR A O 1
ATOM 712 N N . ARG A 1 87 ? 2.264 -0.945 10.329 1.00 91.06 87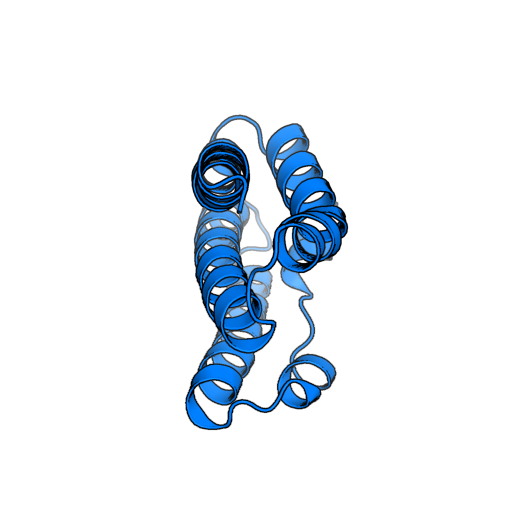 ARG A N 1
ATOM 713 C CA . ARG A 1 87 ? 2.571 -1.045 8.896 1.00 91.06 87 ARG A CA 1
ATOM 714 C C . ARG A 1 87 ? 3.451 0.106 8.399 1.00 91.06 87 ARG A C 1
ATOM 716 O O . ARG A 1 87 ? 4.385 -0.146 7.641 1.00 91.06 87 ARG A O 1
ATOM 723 N N . ILE A 1 88 ? 3.217 1.340 8.854 1.00 92.19 88 ILE A N 1
ATOM 724 C CA . ILE A 1 88 ? 4.061 2.499 8.517 1.00 92.19 88 ILE A CA 1
ATOM 725 C C . ILE A 1 88 ? 5.499 2.285 8.969 1.00 92.19 88 ILE A C 1
ATOM 727 O O . ILE A 1 88 ? 6.412 2.606 8.215 1.00 92.19 88 ILE A O 1
ATOM 731 N N . ILE A 1 89 ? 5.718 1.749 10.171 1.00 92.44 89 ILE A N 1
ATOM 732 C CA . ILE A 1 89 ? 7.075 1.479 10.661 1.00 92.44 89 ILE A CA 1
ATOM 733 C C . ILE A 1 89 ? 7.797 0.535 9.693 1.00 92.44 89 ILE A C 1
ATOM 735 O O . ILE A 1 89 ? 8.920 0.829 9.290 1.00 92.44 89 ILE A O 1
ATOM 739 N N . GLY A 1 90 ? 7.130 -0.536 9.250 1.00 90.38 90 GLY A N 1
ATOM 740 C CA . GLY A 1 90 ? 7.662 -1.427 8.218 1.00 90.38 90 GLY A CA 1
ATOM 741 C C . GLY A 1 90 ? 7.973 -0.703 6.905 1.00 90.38 90 GLY A C 1
ATOM 742 O O . GLY A 1 90 ? 9.062 -0.863 6.358 1.00 90.38 90 GLY A O 1
ATOM 743 N N . GLN A 1 91 ? 7.058 0.150 6.436 1.00 89.19 91 GLN A N 1
ATOM 744 C CA . GLN A 1 91 ? 7.235 0.921 5.202 1.00 89.19 91 GLN A CA 1
ATOM 745 C C . GLN A 1 91 ? 8.438 1.873 5.276 1.00 89.19 91 GLN A C 1
ATOM 747 O O . GLN A 1 91 ? 9.254 1.930 4.359 1.00 89.19 91 GLN A O 1
ATOM 752 N N . VAL A 1 92 ? 8.576 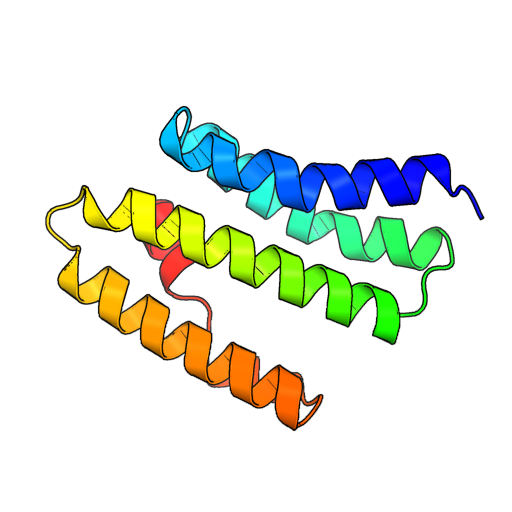2.604 6.384 1.00 90.56 92 VAL A N 1
ATOM 753 C CA . VAL A 1 92 ? 9.685 3.541 6.619 1.00 90.56 92 VAL A CA 1
ATOM 754 C C . VAL A 1 92 ? 11.011 2.790 6.697 1.00 90.56 92 VAL A C 1
ATOM 756 O O . VAL A 1 92 ? 11.988 3.199 6.071 1.00 90.56 92 VAL A O 1
ATOM 759 N N . LEU A 1 93 ? 11.049 1.669 7.420 1.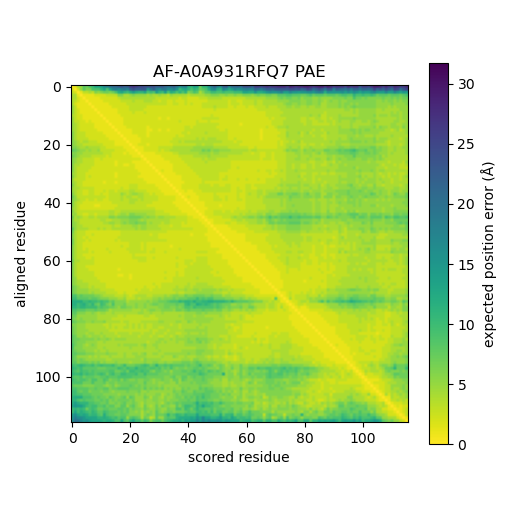00 89.25 93 LEU A N 1
ATOM 760 C CA . LEU A 1 93 ? 12.236 0.820 7.499 1.00 89.25 93 LEU A CA 1
ATOM 761 C C . LEU A 1 93 ? 12.636 0.274 6.124 1.00 89.25 93 LEU A C 1
ATOM 763 O O . LEU A 1 93 ? 13.826 0.263 5.809 1.00 89.25 93 LEU A O 1
ATOM 767 N N . PHE A 1 94 ? 11.672 -0.112 5.286 1.00 88.56 94 PHE A N 1
ATOM 768 C CA . PHE A 1 94 ? 11.939 -0.504 3.904 1.00 88.56 94 PHE A CA 1
ATOM 769 C C . PHE A 1 94 ? 12.551 0.643 3.091 1.00 88.56 94 PHE A C 1
ATOM 771 O O . PHE A 1 94 ? 13.584 0.441 2.462 1.00 88.56 94 PHE A O 1
ATOM 778 N N . PHE A 1 95 ? 11.999 1.859 3.150 1.00 85.88 95 PHE A N 1
ATOM 779 C CA . PHE A 1 95 ? 12.559 2.999 2.410 1.00 85.88 95 PHE A CA 1
ATOM 780 C C . PHE A 1 95 ? 13.980 3.381 2.852 1.00 85.88 95 PHE A C 1
ATOM 782 O O . PHE A 1 95 ? 14.759 3.867 2.036 1.00 85.88 95 PHE A O 1
ATOM 789 N N . ILE A 1 96 ? 14.336 3.154 4.121 1.00 88.88 96 ILE A N 1
ATOM 790 C CA . ILE A 1 96 ? 15.688 3.421 4.638 1.00 88.88 96 ILE A CA 1
ATOM 791 C C . ILE A 1 96 ? 16.670 2.310 4.246 1.00 88.88 96 ILE A C 1
ATOM 793 O O . ILE A 1 96 ? 17.817 2.589 3.906 1.00 88.88 96 ILE A O 1
ATOM 797 N N . THR A 1 97 ? 16.248 1.049 4.342 1.00 87.00 97 THR A N 1
ATOM 798 C CA . THR A 1 97 ? 17.152 -0.110 4.224 1.00 87.00 97 THR A CA 1
ATOM 799 C C . THR A 1 97 ? 17.166 -0.748 2.839 1.00 87.00 97 THR A C 1
ATOM 801 O O . THR A 1 97 ? 18.102 -1.477 2.523 1.00 87.00 97 THR A O 1
ATOM 804 N N . GLY A 1 98 ? 16.125 -0.529 2.034 1.00 83.19 98 GLY A N 1
ATOM 805 C CA . GLY A 1 98 ? 15.867 -1.254 0.789 1.00 83.19 98 GLY A CA 1
ATOM 806 C C . GLY A 1 98 ? 15.599 -2.752 0.985 1.00 83.19 98 GLY A C 1
ATOM 807 O O . GLY A 1 98 ? 15.590 -3.494 0.009 1.00 83.19 98 GLY A O 1
ATOM 808 N N . ASN A 1 99 ? 15.425 -3.225 2.227 1.00 84.94 99 ASN A N 1
ATOM 809 C CA . ASN A 1 99 ? 15.320 -4.648 2.527 1.00 84.94 99 ASN A CA 1
ATOM 810 C C . ASN A 1 99 ? 13.857 -5.092 2.660 1.00 84.94 99 ASN A C 1
ATOM 812 O O . ASN A 1 99 ? 13.161 -4.733 3.610 1.00 84.94 99 ASN A O 1
ATOM 816 N N . GLU A 1 100 ? 13.412 -5.937 1.735 1.00 81.00 100 GLU A N 1
ATOM 817 C CA . GLU A 1 100 ? 12.059 -6.506 1.710 1.00 81.00 100 GLU A CA 1
ATOM 818 C C . GLU A 1 100 ? 11.726 -7.389 2.911 1.00 81.00 100 GLU A C 1
ATOM 820 O O . GLU A 1 100 ? 10.560 -7.484 3.298 1.00 81.00 100 GLU A O 1
ATOM 825 N N . LEU A 1 101 ? 12.732 -8.005 3.544 1.00 86.38 101 LEU A N 1
ATOM 826 C CA . LEU A 1 101 ? 12.532 -8.888 4.698 1.00 86.38 101 LEU A CA 1
ATOM 827 C C . LEU A 1 101 ? 11.877 -8.161 5.873 1.00 86.38 101 LEU A C 1
ATOM 829 O O . LEU A 1 101 ? 11.246 -8.793 6.716 1.00 86.38 101 LEU A O 1
ATOM 833 N N . VAL A 1 102 ? 11.962 -6.831 5.914 1.00 86.12 102 VAL A N 1
ATOM 834 C CA . VAL A 1 102 ? 11.228 -6.010 6.878 1.00 86.12 102 VAL A CA 1
ATOM 835 C C . VAL A 1 102 ? 9.725 -6.305 6.818 1.00 86.12 102 VAL A C 1
ATOM 837 O O . VAL A 1 102 ? 9.088 -6.425 7.861 1.00 86.12 102 VAL A O 1
ATOM 840 N N . PHE A 1 103 ? 9.147 -6.516 5.633 1.00 83.81 103 PHE A N 1
ATOM 841 C CA . PHE A 1 103 ? 7.714 -6.795 5.493 1.00 83.81 103 PHE A CA 1
ATOM 842 C C . PHE A 1 103 ? 7.296 -8.177 5.986 1.00 83.81 103 PHE A C 1
ATOM 844 O O . PHE A 1 103 ? 6.124 -8.363 6.314 1.00 83.81 103 PHE A O 1
ATOM 851 N N . PHE A 1 104 ? 8.235 -9.116 6.113 1.00 85.06 104 PHE A N 1
ATOM 852 C CA . PHE A 1 104 ? 7.971 -10.380 6.796 1.00 85.06 104 PHE A CA 1
ATOM 853 C C . PHE A 1 104 ? 7.684 -10.153 8.287 1.00 85.06 104 PHE A C 1
ATOM 855 O O . PHE A 1 104 ? 6.796 -10.787 8.850 1.00 85.06 104 PHE A O 1
ATOM 862 N N . TYR A 1 105 ? 8.395 -9.208 8.910 1.00 84.38 105 TYR A N 1
ATOM 863 C CA . TYR A 1 105 ? 8.201 -8.835 10.313 1.00 84.38 105 TYR A CA 1
ATOM 864 C C . TYR A 1 105 ? 7.108 -7.794 10.532 1.00 84.38 105 TYR A C 1
ATOM 866 O O . TYR A 1 105 ? 6.607 -7.702 11.648 1.00 84.38 105 TYR A O 1
ATOM 874 N N . PHE A 1 106 ? 6.763 -7.014 9.505 1.00 87.56 106 PHE A N 1
ATOM 875 C CA . PHE A 1 106 ? 5.751 -5.955 9.523 1.00 87.56 106 PHE A CA 1
ATOM 876 C C . PHE A 1 106 ? 4.627 -6.253 8.529 1.00 87.56 106 PHE A C 1
ATOM 878 O O . PHE A 1 106 ? 4.407 -5.504 7.575 1.00 87.56 106 PHE A O 1
ATOM 885 N N . GLN A 1 107 ? 3.934 -7.375 8.728 1.00 85.25 107 GLN A N 1
ATOM 886 C CA . GLN A 1 107 ? 2.899 -7.849 7.808 1.00 85.25 107 GLN A CA 1
ATOM 887 C C . GLN A 1 107 ? 1.698 -6.896 7.727 1.00 85.25 107 GLN A C 1
ATOM 889 O O . GLN A 1 107 ? 1.374 -6.168 8.667 1.00 85.25 107 GLN A O 1
ATOM 894 N N . ASN A 1 108 ? 1.013 -6.899 6.583 1.00 85.50 108 ASN A N 1
ATOM 895 C CA . ASN A 1 108 ? -0.173 -6.076 6.383 1.00 85.50 108 ASN A CA 1
ATOM 896 C C . ASN A 1 108 ? -1.417 -6.725 7.011 1.00 85.50 108 ASN A C 1
ATOM 898 O O . ASN A 1 108 ? -2.194 -7.384 6.331 1.00 85.50 108 ASN A O 1
ATOM 902 N N . PHE A 1 109 ? -1.628 -6.526 8.312 1.00 83.69 109 PHE A N 1
ATOM 903 C CA . PHE A 1 109 ? -2.846 -6.993 8.989 1.00 83.69 109 PHE A CA 1
ATOM 904 C C . PHE A 1 109 ? -4.065 -6.085 8.759 1.00 83.69 109 PHE A C 1
ATOM 906 O O . PHE A 1 109 ? -5.180 -6.475 9.100 1.00 83.69 109 PHE A O 1
ATOM 913 N N . LEU A 1 110 ? -3.876 -4.882 8.199 1.00 80.69 110 LEU A N 1
ATOM 914 C CA . LEU A 1 110 ? -4.983 -3.971 7.891 1.00 80.69 110 LEU A CA 1
ATOM 915 C C . LEU A 1 110 ? -5.868 -4.522 6.783 1.00 80.69 110 LEU A C 1
ATOM 917 O O . LEU A 1 110 ? -7.086 -4.488 6.893 1.00 80.69 110 LEU A O 1
ATOM 921 N N . GLU A 1 111 ? -5.249 -5.026 5.726 1.00 76.19 111 GLU A N 1
ATOM 922 C CA . GLU A 1 111 ? -5.957 -5.471 4.535 1.00 76.19 111 GLU A CA 1
ATOM 923 C C . GLU A 1 111 ? -6.917 -6.638 4.824 1.00 76.19 111 GLU A C 1
ATOM 925 O O . GLU A 1 111 ? -8.110 -6.466 4.569 1.00 76.19 111 GLU A O 1
ATOM 930 N N . PRO A 1 112 ? -6.510 -7.744 5.488 1.00 76.94 112 PRO A N 1
ATOM 931 C CA . PRO A 1 112 ? -7.445 -8.792 5.900 1.00 76.94 112 PRO A CA 1
ATOM 932 C C . PRO A 1 112 ? -8.568 -8.283 6.805 1.00 76.94 112 PRO A C 1
ATOM 934 O O . PRO A 1 112 ? -9.698 -8.739 6.685 1.00 76.94 112 PRO A O 1
ATOM 937 N N . LEU A 1 113 ? -8.275 -7.343 7.708 1.00 77.50 113 LEU A N 1
ATOM 938 C CA . LEU A 1 113 ? -9.258 -6.819 8.657 1.00 77.50 113 LEU A CA 1
ATOM 939 C C . LEU A 1 113 ? -10.340 -5.978 7.972 1.00 77.50 113 LEU A C 1
ATOM 941 O O . LEU A 1 113 ? -11.466 -5.951 8.448 1.00 77.50 113 LEU A O 1
ATOM 945 N N . ILE A 1 114 ? -9.998 -5.282 6.887 1.00 76.81 114 ILE A N 1
ATOM 946 C CA . ILE A 1 114 ? -10.931 -4.426 6.143 1.00 76.81 114 ILE A CA 1
ATOM 947 C C . ILE A 1 114 ? -11.772 -5.243 5.147 1.00 76.81 114 ILE A C 1
ATOM 949 O O . ILE A 1 114 ? -12.860 -4.815 4.768 1.00 76.81 114 ILE A O 1
ATOM 953 N N . PHE A 1 115 ? -11.313 -6.435 4.756 1.00 72.88 115 PHE A N 1
ATOM 954 C CA . PHE A 1 115 ? -12.116 -7.377 3.971 1.00 72.88 115 PHE A CA 1
ATOM 955 C C . PHE A 1 115 ? -13.264 -8.041 4.760 1.00 72.88 115 PHE A C 1
ATOM 957 O O . PHE A 1 115 ? -14.171 -8.578 4.121 1.00 72.88 115 PHE A O 1
ATOM 964 N N . TYR A 1 116 ? -13.235 -8.011 6.100 1.00 61.19 116 TYR A N 1
ATOM 965 C CA . TYR A 1 116 ? -14.291 -8.528 6.989 1.00 61.19 116 TYR A CA 1
ATOM 966 C C . TYR A 1 116 ? -15.321 -7.454 7.358 1.00 61.19 116 TYR A C 1
ATOM 968 O O . TYR A 1 116 ? -16.524 -7.801 7.388 1.00 61.19 116 TYR A O 1
#

Radius of gyration: 14.51 Å; Cα contacts (8 Å, |Δi|>4): 91; chains: 1; bounding box: 34×17×42 Å

Mean predicted aligned error: 4.3 Å